Protein AF-A0A538IZ35-F1 (afdb_monomer_lite)

Structure (mmCIF, N/CA/C/O backbone):
data_AF-A0A538IZ35-F1
#
_entry.id   AF-A0A538IZ35-F1
#
loop_
_atom_site.group_PDB
_atom_site.id
_atom_site.type_symbol
_atom_site.label_atom_id
_atom_site.label_alt_id
_atom_site.label_comp_id
_atom_site.label_asym_id
_atom_site.label_entity_id
_atom_site.label_seq_id
_atom_site.pdbx_PDB_ins_code
_atom_site.Cartn_x
_atom_site.Cartn_y
_atom_site.Cartn_z
_atom_site.occupancy
_atom_site.B_iso_or_equiv
_atom_site.auth_seq_id
_atom_site.auth_comp_id
_atom_site.auth_asym_id
_atom_site.auth_atom_id
_atom_site.pdbx_PDB_model_num
ATOM 1 N N . MET A 1 1 ? 17.474 46.395 -23.937 1.00 42.09 1 MET A N 1
ATOM 2 C CA . MET A 1 1 ? 16.551 45.467 -23.253 1.00 42.09 1 MET A CA 1
ATOM 3 C C . MET A 1 1 ? 16.024 44.478 -24.281 1.00 42.09 1 MET A C 1
ATOM 5 O O . MET A 1 1 ? 15.215 44.879 -25.103 1.00 42.09 1 MET A O 1
ATOM 9 N N . SER A 1 2 ? 16.533 43.245 -24.298 1.00 41.62 2 SER A N 1
ATOM 10 C CA . SER A 1 2 ? 16.027 42.189 -25.185 1.00 41.62 2 SER A CA 1
ATOM 11 C C . SER A 1 2 ? 15.103 41.289 -24.371 1.00 41.62 2 SER A C 1
ATOM 13 O O . SER A 1 2 ? 15.543 40.691 -23.392 1.00 41.62 2 SER A O 1
ATOM 15 N N . ASN A 1 3 ? 13.823 41.274 -24.732 1.00 52.41 3 ASN A N 1
ATOM 16 C CA . ASN A 1 3 ? 12.818 40.375 -24.176 1.00 52.41 3 ASN A CA 1
ATOM 17 C C . ASN A 1 3 ? 12.950 39.044 -24.925 1.00 52.41 3 ASN A C 1
ATOM 19 O O . ASN A 1 3 ? 12.405 38.897 -26.015 1.00 52.41 3 AS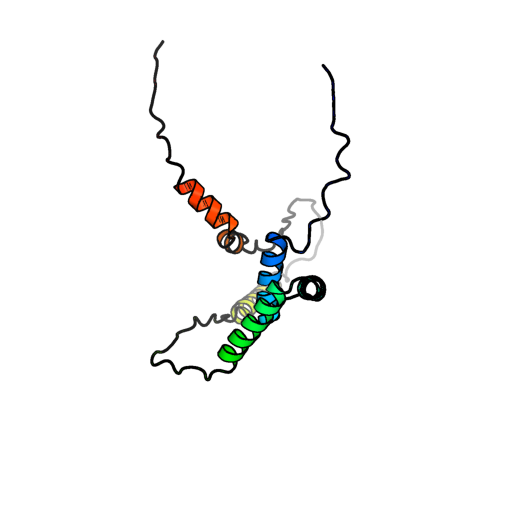N A O 1
ATOM 23 N N . TYR A 1 4 ? 13.729 38.114 -24.377 1.00 54.62 4 TYR A N 1
ATOM 24 C CA . TYR A 1 4 ? 13.763 36.733 -24.851 1.00 54.62 4 TYR A CA 1
ATOM 25 C C . TYR A 1 4 ? 12.948 35.893 -23.866 1.00 54.62 4 TYR A C 1
ATOM 27 O O . TYR A 1 4 ? 13.422 35.558 -22.782 1.00 54.62 4 TYR A O 1
ATOM 35 N N . LEU A 1 5 ? 11.693 35.618 -24.222 1.00 54.66 5 LEU A N 1
ATOM 36 C CA . LEU A 1 5 ? 10.958 34.488 -23.661 1.00 54.66 5 LEU A CA 1
ATOM 37 C C . LEU A 1 5 ? 11.493 33.236 -24.371 1.00 54.66 5 LEU A C 1
ATOM 39 O O . LEU A 1 5 ? 11.517 33.233 -25.603 1.00 54.66 5 LEU A O 1
ATOM 43 N N . PRO A 1 6 ? 11.974 32.208 -23.656 1.00 52.03 6 PRO A N 1
ATOM 44 C CA . PRO A 1 6 ? 12.343 30.962 -24.304 1.00 52.03 6 PRO A CA 1
ATOM 45 C C . PRO A 1 6 ? 11.077 30.276 -24.834 1.00 52.03 6 PRO A C 1
ATOM 47 O O . PRO A 1 6 ? 10.224 29.825 -24.069 1.00 52.03 6 PRO A O 1
ATOM 50 N N . GLU A 1 7 ? 10.982 30.215 -26.161 1.00 53.06 7 GLU A N 1
ATOM 51 C CA . GLU A 1 7 ? 10.079 29.370 -26.951 1.00 53.06 7 GLU A CA 1
ATOM 52 C C . GLU A 1 7 ? 10.506 27.899 -26.801 1.00 53.06 7 GLU A C 1
ATOM 54 O O . GLU A 1 7 ? 10.956 27.270 -27.751 1.00 53.06 7 GLU A O 1
ATOM 59 N N . ASP A 1 8 ? 10.464 27.367 -25.580 1.00 46.81 8 ASP A N 1
ATOM 60 C CA . ASP A 1 8 ? 10.831 25.972 -25.307 1.00 46.81 8 ASP A CA 1
ATOM 61 C C . ASP A 1 8 ? 9.926 25.360 -24.231 1.00 46.81 8 ASP A C 1
ATOM 63 O O . ASP A 1 8 ? 10.353 24.812 -23.219 1.00 46.81 8 ASP A O 1
ATOM 67 N N . SER A 1 9 ? 8.615 25.548 -24.398 1.00 50.94 9 SER A N 1
ATOM 68 C CA . SER A 1 9 ? 7.601 24.915 -23.538 1.00 50.94 9 SER A CA 1
ATOM 69 C C . SER A 1 9 ? 7.061 23.601 -24.117 1.00 50.94 9 SER A C 1
ATOM 71 O O . SER A 1 9 ? 6.236 22.952 -23.479 1.00 50.94 9 SER A O 1
ATOM 73 N N . SER A 1 10 ? 7.506 23.195 -25.309 1.00 55.41 10 SER A N 1
ATOM 74 C CA . SER A 1 10 ? 7.023 21.993 -26.006 1.00 55.41 10 SER A CA 1
ATOM 75 C C . SER A 1 10 ? 7.861 20.732 -25.770 1.00 55.41 10 SER A C 1
ATOM 77 O O . SER A 1 10 ? 7.403 19.651 -26.127 1.00 55.41 10 SER A O 1
ATOM 79 N N . GLU A 1 11 ? 9.032 20.832 -25.132 1.00 51.22 11 GLU A N 1
ATOM 80 C CA . GLU A 1 11 ? 9.914 19.686 -24.848 1.00 51.22 11 GLU A CA 1
ATOM 81 C C . GLU A 1 11 ? 10.010 19.334 -23.356 1.00 51.22 11 GLU A C 1
ATOM 83 O O . GLU A 1 11 ? 10.977 18.712 -22.920 1.00 51.22 11 GLU A O 1
ATOM 88 N N . LEU A 1 12 ? 9.005 19.674 -22.539 1.00 55.03 12 LEU A N 1
ATOM 89 C CA . LEU A 1 12 ? 8.923 19.059 -21.214 1.00 55.03 12 LEU A CA 1
ATOM 90 C C . LEU A 1 12 ? 8.631 17.566 -21.414 1.00 55.03 12 LEU A C 1
ATOM 92 O O . LEU A 1 12 ? 7.542 17.238 -21.896 1.00 55.03 12 LEU A O 1
ATOM 96 N N . PRO A 1 13 ? 9.571 16.656 -21.082 1.00 54.28 13 PRO A N 1
ATOM 97 C CA . PRO A 1 13 ? 9.351 15.237 -21.274 1.00 54.28 13 PRO A CA 1
ATOM 98 C C . PRO A 1 13 ? 8.100 14.862 -20.494 1.00 54.28 13 PRO A C 1
ATOM 100 O O . PRO A 1 13 ? 8.023 15.061 -19.278 1.00 54.28 13 PRO A O 1
ATOM 103 N N . MET A 1 14 ? 7.105 14.365 -21.229 1.00 51.12 14 MET A N 1
ATOM 104 C CA . MET A 1 14 ? 5.938 13.692 -20.677 1.00 51.12 14 MET A CA 1
ATOM 105 C C . MET A 1 14 ? 6.452 12.768 -19.577 1.00 51.12 14 MET A C 1
ATOM 107 O O . MET A 1 14 ? 7.308 11.927 -19.847 1.00 51.12 14 MET A O 1
ATOM 111 N N . ILE A 1 15 ? 6.022 13.034 -18.341 1.00 59.72 15 ILE A N 1
ATOM 112 C CA . ILE A 1 15 ? 6.556 12.450 -17.108 1.00 59.72 15 ILE A CA 1
ATOM 113 C C . ILE A 1 15 ? 6.799 10.958 -17.331 1.00 59.72 15 ILE A C 1
ATOM 115 O O . ILE A 1 15 ? 5.847 10.194 -17.494 1.00 59.72 15 ILE A O 1
ATOM 119 N N . ASP A 1 16 ? 8.074 10.564 -17.369 1.00 63.41 16 ASP A N 1
ATOM 120 C CA . ASP A 1 16 ? 8.447 9.163 -17.500 1.00 63.41 16 ASP A CA 1
ATOM 121 C C . ASP A 1 16 ? 7.790 8.401 -16.349 1.00 63.41 16 ASP A C 1
ATOM 123 O O . ASP A 1 16 ? 8.092 8.612 -15.169 1.00 63.41 16 ASP A O 1
ATOM 127 N N . SER A 1 17 ? 6.836 7.545 -16.702 1.00 62.66 17 SER A N 1
ATOM 128 C CA . SER A 1 17 ? 6.023 6.799 -15.746 1.00 62.66 17 SER A CA 1
ATOM 129 C C . SER A 1 17 ? 6.867 5.802 -14.943 1.00 62.66 17 SER A C 1
ATOM 131 O O . SER A 1 17 ? 6.415 5.316 -13.907 1.00 62.66 17 SER A O 1
ATOM 133 N N . PHE A 1 18 ? 8.111 5.551 -15.372 1.00 72.12 18 PHE A N 1
ATOM 134 C CA . PHE A 1 18 ? 9.102 4.707 -14.703 1.00 72.12 18 PHE A CA 1
ATOM 135 C C . PHE A 1 18 ? 10.166 5.493 -13.925 1.00 72.12 18 PHE A C 1
ATOM 137 O O . PHE A 1 18 ? 11.089 4.904 -13.363 1.00 72.12 18 PHE A O 1
ATOM 144 N N . SER A 1 19 ? 10.011 6.814 -13.809 1.00 80.38 19 SER A N 1
ATOM 145 C CA . SER A 1 19 ? 10.815 7.657 -12.921 1.00 80.38 19 SER A CA 1
ATOM 146 C C . SER A 1 19 ? 10.720 7.181 -11.457 1.00 80.38 19 SER A C 1
ATOM 148 O O . SER A 1 19 ? 9.691 6.619 -11.064 1.00 80.38 19 SER A O 1
ATOM 150 N N . PRO A 1 20 ? 11.720 7.455 -10.592 1.00 83.56 20 PRO A N 1
ATOM 151 C CA . PRO A 1 20 ? 11.654 7.127 -9.164 1.00 83.56 20 PRO A CA 1
ATOM 152 C C . PRO A 1 20 ? 10.357 7.581 -8.478 1.00 83.56 20 PRO A C 1
ATOM 154 O O . PRO A 1 20 ? 9.773 6.827 -7.709 1.00 83.56 20 PRO A O 1
ATOM 157 N N . ARG A 1 21 ? 9.835 8.762 -8.842 1.00 86.06 21 ARG A N 1
ATOM 158 C CA . ARG A 1 21 ? 8.553 9.266 -8.317 1.00 86.06 21 ARG A CA 1
ATOM 159 C C . ARG A 1 21 ? 7.350 8.424 -8.759 1.00 86.06 21 ARG A C 1
ATOM 161 O O . ARG A 1 21 ? 6.401 8.277 -7.995 1.00 86.06 21 ARG A O 1
ATOM 168 N N . GLY A 1 22 ? 7.388 7.880 -9.976 1.00 90.75 22 GLY A N 1
ATOM 169 C CA . GLY A 1 22 ? 6.376 6.953 -10.487 1.00 90.75 22 GLY A CA 1
ATOM 170 C C . GLY A 1 22 ? 6.413 5.616 -9.749 1.00 90.75 22 GLY A C 1
ATOM 171 O O . GLY A 1 22 ? 5.371 5.108 -9.350 1.00 90.75 22 GLY A O 1
ATOM 172 N N . CYS A 1 23 ? 7.613 5.100 -9.466 1.00 96.06 23 CYS A N 1
ATOM 173 C CA . CYS A 1 23 ? 7.788 3.889 -8.664 1.00 96.06 23 CYS A CA 1
ATOM 174 C C . CYS A 1 23 ? 7.296 4.068 -7.219 1.00 96.06 23 CYS A C 1
ATOM 176 O O . CYS A 1 23 ? 6.628 3.182 -6.691 1.00 96.06 23 CYS A O 1
ATOM 178 N N . ASP A 1 24 ? 7.584 5.205 -6.582 1.00 96.44 24 ASP A N 1
ATOM 179 C CA . ASP A 1 24 ? 7.100 5.493 -5.226 1.00 96.44 24 ASP A CA 1
ATOM 180 C C . ASP A 1 24 ? 5.567 5.545 -5.178 1.00 96.44 24 ASP A C 1
ATOM 182 O O . ASP A 1 24 ? 4.949 4.953 -4.290 1.00 96.44 24 ASP A O 1
ATOM 186 N N . ARG A 1 25 ? 4.943 6.182 -6.179 1.00 96.12 25 ARG A N 1
ATOM 187 C CA . ARG A 1 25 ? 3.482 6.211 -6.324 1.00 96.12 25 ARG A CA 1
ATOM 188 C C . ARG A 1 25 ? 2.904 4.811 -6.526 1.00 96.12 25 ARG A C 1
ATOM 190 O O . ARG A 1 25 ? 1.960 4.453 -5.828 1.00 96.12 25 ARG A O 1
ATOM 197 N N . ALA A 1 26 ? 3.496 4.011 -7.410 1.00 97.62 26 ALA A N 1
ATOM 198 C CA . ALA A 1 26 ? 3.057 2.641 -7.654 1.00 97.62 26 ALA A CA 1
ATOM 199 C C . ALA A 1 26 ? 3.155 1.779 -6.387 1.00 97.62 26 ALA A C 1
ATOM 201 O O . ALA A 1 26 ? 2.238 1.028 -6.082 1.00 97.62 26 ALA A O 1
ATOM 202 N N . ARG A 1 27 ? 4.222 1.918 -5.591 1.00 98.00 27 ARG A N 1
ATOM 203 C CA . ARG A 1 27 ? 4.364 1.197 -4.312 1.00 98.00 27 ARG A CA 1
ATOM 204 C C . ARG A 1 27 ? 3.309 1.605 -3.285 1.00 98.00 27 ARG A C 1
ATOM 206 O O . ARG A 1 27 ? 2.801 0.741 -2.576 1.00 98.00 27 ARG A O 1
ATOM 213 N N . ALA A 1 28 ? 2.948 2.886 -3.227 1.00 97.88 28 ALA A N 1
ATOM 214 C CA . ALA A 1 28 ? 1.842 3.345 -2.388 1.00 97.88 28 ALA A CA 1
ATOM 215 C C . ALA A 1 28 ? 0.495 2.763 -2.856 1.00 97.88 28 ALA A C 1
ATOM 217 O O . ALA A 1 28 ? -0.271 2.266 -2.033 1.00 97.88 28 ALA A O 1
ATOM 218 N N . GLN A 1 29 ? 0.241 2.742 -4.170 1.00 98.50 29 GLN A N 1
ATOM 219 C CA . GLN A 1 29 ? -0.948 2.109 -4.753 1.00 98.50 29 GLN A CA 1
ATOM 220 C C . GLN A 1 29 ? -0.986 0.599 -4.480 1.00 98.50 29 GLN A C 1
ATOM 222 O O . GLN A 1 29 ? -2.048 0.072 -4.184 1.00 98.50 29 GLN A O 1
ATOM 227 N N . VAL A 1 30 ? 0.153 -0.104 -4.500 1.00 98.56 30 VAL A N 1
ATOM 228 C CA . VAL A 1 30 ? 0.226 -1.519 -4.090 1.00 98.56 30 VAL A CA 1
ATOM 229 C C . VAL A 1 30 ? -0.235 -1.702 -2.642 1.00 98.56 30 VAL A C 1
ATOM 231 O O . VAL A 1 30 ? -0.999 -2.621 -2.371 1.00 98.56 30 VAL A O 1
ATOM 234 N N . SER A 1 31 ? 0.190 -0.837 -1.715 1.00 97.81 31 SER A N 1
ATOM 235 C CA . SER A 1 31 ? -0.272 -0.912 -0.321 1.00 97.81 31 SER A CA 1
ATOM 236 C C . SER A 1 31 ? -1.788 -0.734 -0.228 1.00 97.81 31 SER A C 1
ATOM 238 O O . SER A 1 31 ? -2.463 -1.581 0.344 1.00 97.81 31 SER A O 1
ATOM 240 N N . ALA A 1 32 ? -2.323 0.315 -0.857 1.00 98.19 32 ALA A N 1
ATOM 241 C CA . ALA A 1 32 ? -3.759 0.589 -0.857 1.00 98.19 32 ALA A CA 1
ATOM 242 C C . ALA A 1 32 ? -4.574 -0.522 -1.550 1.00 98.19 32 ALA A C 1
ATOM 244 O O . ALA A 1 32 ? -5.654 -0.873 -1.082 1.00 98.19 32 ALA A O 1
ATOM 245 N N . LEU A 1 33 ? -4.043 -1.139 -2.614 1.00 98.31 33 LEU A N 1
ATOM 246 C CA . LEU A 1 33 ? -4.653 -2.301 -3.267 1.00 98.31 33 LEU A CA 1
ATOM 247 C C . LEU A 1 33 ? -4.787 -3.477 -2.297 1.00 98.31 33 LEU A C 1
ATOM 249 O O . LEU A 1 33 ? -5.846 -4.094 -2.220 1.00 98.31 33 LEU A O 1
ATOM 253 N N . LEU A 1 34 ? -3.726 -3.780 -1.543 1.00 97.94 34 LEU A N 1
ATOM 254 C CA . LEU A 1 34 ? -3.729 -4.883 -0.582 1.00 97.94 34 LEU A CA 1
ATOM 255 C C . LEU A 1 34 ? -4.728 -4.671 0.556 1.00 97.94 34 LEU A C 1
ATOM 257 O O . LEU A 1 34 ? -5.141 -5.663 1.160 1.00 97.94 34 LEU A O 1
ATOM 261 N N . ASP A 1 35 ? -5.100 -3.427 0.847 1.00 96.62 35 ASP A N 1
ATOM 262 C CA . ASP A 1 35 ? -6.098 -3.056 1.855 1.00 96.62 35 ASP A CA 1
ATOM 263 C C . ASP A 1 35 ? -7.509 -2.860 1.261 1.00 96.62 35 ASP A C 1
ATOM 265 O O . ASP A 1 35 ? -8.471 -2.661 2.001 1.00 96.62 35 ASP A O 1
ATOM 269 N N . GLY A 1 36 ? -7.664 -2.993 -0.063 1.00 97.19 36 GLY A N 1
ATOM 270 C CA . GLY A 1 36 ? -8.946 -2.842 -0.760 1.00 97.19 36 GLY A CA 1
ATOM 271 C C . GLY A 1 36 ? -9.415 -1.391 -0.895 1.00 97.19 36 GLY A C 1
ATOM 272 O O . GLY A 1 36 ? -10.609 -1.144 -1.048 1.00 97.19 36 GLY A O 1
ATOM 273 N N . GLU A 1 37 ? -8.493 -0.431 -0.820 1.00 97.88 37 GLU A N 1
ATOM 274 C CA . GLU A 1 37 ? -8.782 1.009 -0.831 1.00 97.88 37 GLU A CA 1
ATOM 275 C C . GLU A 1 37 ? -8.607 1.658 -2.215 1.00 97.88 37 GLU A C 1
ATOM 277 O O . GLU A 1 37 ? -8.851 2.854 -2.372 1.00 97.88 37 GLU A O 1
ATOM 282 N N . LEU A 1 38 ? -8.175 0.892 -3.222 1.00 97.62 38 LEU A N 1
ATOM 283 C CA . LEU A 1 38 ? -7.896 1.411 -4.560 1.00 97.62 38 LEU A CA 1
ATOM 284 C C . LEU A 1 38 ? -9.178 1.588 -5.389 1.00 97.62 38 LEU A C 1
ATOM 286 O O . LEU A 1 38 ? -10.030 0.703 -5.435 1.00 97.62 38 LEU A O 1
ATOM 290 N N . SER A 1 39 ? -9.310 2.720 -6.086 1.00 97.25 39 SER A N 1
ATOM 291 C CA . SER A 1 39 ? -10.380 2.912 -7.075 1.00 97.25 39 SER A CA 1
ATOM 292 C C . SER A 1 39 ? -10.068 2.223 -8.412 1.00 97.25 39 SER A C 1
ATOM 294 O O . SER A 1 39 ? -8.909 1.979 -8.743 1.00 97.25 39 SER A O 1
ATOM 296 N N . GLU A 1 40 ? -11.089 1.983 -9.247 1.00 97.44 40 GLU A N 1
ATOM 297 C CA . GLU A 1 40 ? -10.923 1.340 -10.568 1.00 97.44 40 GLU A CA 1
ATOM 298 C C . GLU A 1 40 ? -9.919 2.069 -11.483 1.00 97.44 40 GLU A C 1
ATOM 300 O O . GLU A 1 40 ? -9.148 1.443 -12.214 1.00 97.44 40 GLU A O 1
ATOM 305 N N . LEU A 1 41 ? -9.906 3.408 -11.437 1.00 97.12 41 LEU A N 1
ATOM 306 C CA . LEU A 1 41 ? -8.968 4.224 -12.211 1.00 97.12 41 LEU A CA 1
ATOM 307 C C . LEU A 1 41 ? -7.528 4.027 -11.724 1.00 97.12 41 LEU A C 1
ATOM 309 O O . LEU A 1 41 ? -6.604 3.922 -12.529 1.00 97.12 41 LEU A O 1
ATOM 313 N N . GLU A 1 42 ? -7.334 3.983 -10.410 1.00 97.00 42 GLU A N 1
ATOM 314 C CA . GLU A 1 42 ? -6.020 3.784 -9.802 1.00 97.00 42 GLU A CA 1
ATOM 315 C C . GLU A 1 42 ? -5.506 2.359 -10.014 1.00 97.00 42 GLU A C 1
ATOM 317 O O . GLU A 1 42 ? -4.310 2.177 -10.224 1.00 97.00 42 GLU A O 1
ATOM 322 N N . GLU A 1 43 ? -6.387 1.357 -10.044 1.00 97.88 43 GLU A N 1
ATOM 323 C CA . GLU A 1 43 ? -6.021 -0.001 -10.452 1.00 97.88 43 GLU A CA 1
ATOM 324 C C . GLU A 1 43 ? -5.541 -0.051 -11.904 1.00 97.88 43 GLU A C 1
ATOM 326 O O . GLU A 1 43 ? -4.581 -0.758 -12.213 1.00 97.88 43 GLU A O 1
ATOM 331 N N . ALA A 1 44 ? -6.191 0.684 -12.810 1.00 97.31 44 ALA A N 1
ATOM 332 C CA . ALA A 1 44 ? -5.762 0.771 -14.202 1.00 97.31 44 ALA A CA 1
ATOM 333 C C . ALA A 1 44 ? -4.384 1.435 -14.345 1.00 97.31 44 ALA A C 1
ATOM 335 O O . ALA A 1 44 ? -3.526 0.897 -15.049 1.00 97.31 44 ALA A O 1
ATOM 336 N N . ASP A 1 45 ? -4.158 2.543 -13.636 1.00 95.69 45 ASP A N 1
ATOM 337 C CA . ASP A 1 45 ? -2.870 3.248 -13.572 1.00 95.69 45 ASP A CA 1
ATOM 338 C C . ASP A 1 45 ? -1.760 2.343 -13.007 1.00 95.69 45 ASP A C 1
ATOM 340 O O . ASP A 1 45 ? -0.698 2.180 -13.614 1.00 95.69 45 ASP A O 1
ATOM 344 N N . LEU A 1 46 ? -2.034 1.661 -11.888 1.00 97.88 46 LEU A N 1
ATOM 345 C CA . LEU A 1 46 ? -1.098 0.720 -11.279 1.00 97.88 46 LEU A CA 1
ATOM 346 C C . LEU A 1 46 ? -0.769 -0.434 -12.232 1.00 97.88 46 LEU A C 1
ATOM 348 O O . LEU A 1 46 ? 0.401 -0.778 -12.392 1.00 97.88 46 LEU A O 1
ATOM 352 N N . ARG A 1 47 ? -1.771 -1.016 -12.901 1.00 97.81 47 ARG A N 1
ATOM 353 C CA . ARG A 1 47 ? -1.574 -2.113 -13.860 1.00 97.81 47 ARG A CA 1
ATOM 354 C C . ARG A 1 47 ? -0.655 -1.698 -15.006 1.00 97.81 47 ARG A C 1
ATOM 356 O O . ARG A 1 47 ? 0.303 -2.409 -15.291 1.00 97.81 47 ARG A O 1
ATOM 363 N N . GLN A 1 48 ? -0.873 -0.516 -15.582 1.00 96.44 48 GLN A N 1
ATOM 364 C CA . GLN A 1 48 ? -0.005 0.025 -16.629 1.00 96.44 48 GLN A CA 1
ATOM 365 C C . GLN A 1 48 ? 1.447 0.175 -16.148 1.00 96.44 48 GLN A C 1
ATOM 367 O O . GLN A 1 48 ? 2.385 -0.180 -16.867 1.00 96.44 48 GLN A O 1
ATOM 372 N N . HIS A 1 49 ? 1.656 0.677 -14.929 1.00 96.88 49 HIS A N 1
ATOM 373 C CA . HIS A 1 49 ? 3.001 0.785 -14.369 1.00 96.88 49 HIS A CA 1
ATOM 374 C C . HIS A 1 49 ? 3.630 -0.595 -14.127 1.00 96.88 49 HIS A C 1
ATOM 376 O O . HIS A 1 49 ? 4.805 -0.808 -14.435 1.00 96.88 49 HIS A O 1
ATOM 382 N N . LEU A 1 50 ? 2.865 -1.554 -13.601 1.00 97.50 50 LEU A N 1
ATOM 383 C CA . LEU A 1 50 ? 3.337 -2.919 -13.385 1.00 97.50 50 LEU A CA 1
ATOM 384 C C . LEU A 1 50 ? 3.692 -3.616 -14.699 1.00 97.50 50 LEU A C 1
ATOM 386 O O . LEU A 1 50 ? 4.653 -4.375 -14.707 1.00 97.50 50 LEU A O 1
ATOM 390 N N . ASP A 1 51 ? 3.026 -3.330 -15.815 1.00 97.12 51 ASP A N 1
ATOM 391 C CA . ASP A 1 51 ? 3.371 -3.914 -17.118 1.00 97.12 51 ASP A CA 1
ATOM 392 C C . ASP A 1 51 ? 4.763 -3.473 -17.602 1.00 97.12 51 ASP A C 1
ATOM 394 O O . ASP A 1 51 ? 5.537 -4.283 -18.125 1.00 97.12 51 ASP A O 1
ATOM 398 N N . GLY A 1 52 ? 5.152 -2.221 -17.347 1.00 94.00 52 GLY A N 1
ATOM 399 C CA . GLY A 1 52 ? 6.453 -1.698 -17.778 1.00 94.00 52 GLY A CA 1
ATOM 400 C C . GLY A 1 52 ? 7.578 -1.754 -16.738 1.00 94.00 52 GLY A C 1
ATOM 401 O O . GLY A 1 52 ? 8.747 -1.734 -17.119 1.00 94.00 52 GLY A O 1
ATOM 402 N N . CYS A 1 53 ? 7.275 -1.881 -15.441 1.00 97.38 53 CYS A N 1
ATOM 403 C CA . CYS A 1 53 ? 8.277 -1.807 -14.373 1.00 97.38 53 CYS A CA 1
ATOM 404 C C . CYS A 1 53 ? 8.544 -3.167 -13.697 1.00 97.38 53 CYS A C 1
ATOM 406 O O . CYS A 1 53 ? 7.804 -3.560 -12.788 1.00 97.38 53 CYS A O 1
ATOM 408 N N . PRO A 1 54 ? 9.639 -3.884 -14.033 1.00 96.31 54 PRO A N 1
ATOM 409 C CA . PRO A 1 54 ? 9.964 -5.159 -13.388 1.00 96.31 54 PRO A CA 1
ATOM 410 C C . PRO A 1 54 ? 10.217 -5.025 -11.880 1.00 96.31 54 PRO A C 1
ATOM 412 O O . PRO A 1 54 ? 9.846 -5.920 -11.126 1.00 96.31 54 PRO A O 1
ATOM 415 N N . ALA A 1 55 ? 10.796 -3.909 -11.426 1.00 96.69 55 ALA A N 1
ATOM 416 C CA . ALA A 1 55 ? 11.068 -3.672 -10.008 1.00 96.69 55 ALA A CA 1
ATOM 417 C C . ALA A 1 55 ? 9.787 -3.491 -9.175 1.00 96.69 55 ALA A C 1
ATOM 419 O O . ALA A 1 55 ? 9.730 -3.914 -8.021 1.00 96.69 55 ALA A O 1
ATOM 420 N N . CYS A 1 56 ? 8.747 -2.877 -9.744 1.00 98.12 56 CYS A N 1
ATOM 421 C CA . CYS A 1 56 ? 7.460 -2.756 -9.062 1.00 98.12 56 CYS A CA 1
ATOM 422 C C . CYS A 1 56 ? 6.658 -4.063 -9.121 1.00 98.12 56 CYS A C 1
ATOM 424 O O . CYS A 1 56 ? 5.962 -4.365 -8.157 1.00 98.12 56 CYS A O 1
ATOM 426 N N . ARG A 1 57 ? 6.823 -4.897 -10.162 1.00 98.38 57 ARG A N 1
ATOM 427 C CA . ARG A 1 57 ? 6.257 -6.263 -10.178 1.00 98.38 57 ARG A CA 1
ATOM 428 C C . ARG A 1 57 ? 6.829 -7.146 -9.078 1.00 98.38 57 ARG A C 1
ATOM 430 O O . ARG A 1 57 ? 6.071 -7.819 -8.385 1.00 98.38 57 ARG A O 1
ATOM 437 N N . THR A 1 58 ? 8.151 -7.143 -8.900 1.00 98.50 58 THR A N 1
ATOM 438 C CA . THR A 1 58 ? 8.784 -7.923 -7.826 1.00 98.50 58 THR A CA 1
ATOM 439 C C . THR A 1 58 ? 8.376 -7.415 -6.449 1.00 98.50 58 THR A C 1
ATOM 441 O O . THR A 1 58 ? 8.098 -8.220 -5.564 1.00 98.50 58 THR A O 1
ATOM 444 N N . TYR A 1 59 ? 8.273 -6.093 -6.280 1.00 98.44 59 TYR A N 1
ATOM 445 C CA . TYR A 1 59 ? 7.749 -5.496 -5.055 1.00 98.44 59 TYR A CA 1
ATOM 446 C C . TYR A 1 59 ? 6.304 -5.928 -4.772 1.00 98.44 59 TYR A C 1
ATOM 448 O O . TYR A 1 59 ? 6.027 -6.384 -3.667 1.00 98.44 59 TYR A O 1
ATOM 456 N N . HIS A 1 60 ? 5.409 -5.834 -5.762 1.00 98.62 60 HIS A N 1
ATOM 457 C CA . HIS A 1 60 ? 4.005 -6.234 -5.633 1.00 98.62 60 HIS A CA 1
ATOM 458 C C . HIS A 1 60 ? 3.872 -7.694 -5.185 1.00 98.62 60 HIS A C 1
ATOM 460 O O . HIS A 1 60 ? 3.233 -7.960 -4.173 1.00 98.62 60 HIS A O 1
ATOM 466 N N . ALA A 1 61 ? 4.558 -8.619 -5.863 1.00 98.62 61 ALA A N 1
ATOM 467 C CA . ALA A 1 61 ? 4.535 -10.038 -5.505 1.00 98.62 61 ALA A CA 1
ATOM 468 C C . ALA A 1 61 ? 5.071 -10.301 -4.083 1.00 98.62 61 ALA A C 1
ATOM 470 O O . ALA A 1 61 ? 4.529 -11.126 -3.348 1.00 98.62 61 ALA A O 1
ATOM 471 N N . GLY A 1 62 ? 6.125 -9.589 -3.671 1.00 98.62 62 GLY A N 1
ATOM 472 C CA . GLY A 1 62 ? 6.663 -9.689 -2.313 1.00 98.62 62 GLY A CA 1
ATOM 473 C C . GLY A 1 62 ? 5.689 -9.170 -1.254 1.00 98.62 62 GLY A C 1
ATOM 474 O O . GLY A 1 62 ? 5.472 -9.832 -0.240 1.00 98.62 62 GLY A O 1
ATOM 475 N N . ALA A 1 63 ? 5.074 -8.012 -1.499 1.00 98.38 63 ALA A N 1
ATOM 476 C CA . ALA A 1 63 ? 4.089 -7.419 -0.602 1.00 98.38 63 ALA A CA 1
ATOM 477 C C . ALA A 1 63 ? 2.843 -8.309 -0.465 1.00 98.38 63 ALA A C 1
ATOM 479 O O . ALA A 1 63 ? 2.394 -8.562 0.650 1.00 98.38 63 ALA A O 1
ATOM 480 N N . GLU A 1 64 ? 2.338 -8.856 -1.573 1.00 98.44 64 GLU A N 1
ATOM 481 C CA . GLU A 1 64 ? 1.222 -9.806 -1.587 1.00 98.44 64 GLU A CA 1
ATOM 482 C C . GLU A 1 64 ? 1.545 -11.071 -0.779 1.00 98.44 64 GLU A C 1
ATOM 484 O O . GLU A 1 64 ? 0.760 -11.477 0.078 1.00 98.44 64 GLU A O 1
ATOM 489 N N . SER A 1 65 ? 2.731 -11.655 -0.975 1.00 98.44 65 SER A N 1
ATOM 490 C CA . SER A 1 65 ? 3.165 -12.845 -0.238 1.00 98.44 65 SER A CA 1
ATOM 491 C C . SER A 1 65 ? 3.268 -12.601 1.270 1.00 98.44 65 SER A C 1
ATOM 493 O O . SER A 1 65 ? 2.820 -13.443 2.055 1.00 98.44 65 SER A O 1
ATOM 495 N N . ILE A 1 66 ? 3.856 -11.477 1.691 1.00 98.06 66 ILE A N 1
ATOM 496 C CA . ILE A 1 66 ? 4.024 -11.141 3.113 1.00 98.06 66 ILE A CA 1
ATOM 497 C C . ILE A 1 66 ? 2.663 -10.861 3.750 1.00 98.06 66 ILE A C 1
ATOM 499 O O . ILE A 1 66 ? 2.326 -11.470 4.765 1.00 98.06 66 ILE A O 1
ATOM 503 N N . SER A 1 67 ? 1.861 -9.989 3.138 1.00 97.69 67 SER A N 1
ATOM 504 C CA . SER A 1 67 ? 0.533 -9.631 3.641 1.00 97.69 67 SER A CA 1
ATOM 505 C C . SER A 1 67 ? -0.394 -10.842 3.691 1.00 97.69 67 SER A C 1
ATOM 507 O O . SER A 1 67 ? -1.097 -11.033 4.680 1.00 97.69 67 SER A O 1
ATOM 509 N N . GLY A 1 68 ? -0.356 -11.705 2.673 1.00 97.31 68 GLY A N 1
ATOM 510 C CA . GLY A 1 68 ? -1.096 -12.965 2.657 1.00 97.31 68 GLY A CA 1
ATOM 511 C C . GLY A 1 68 ? -0.682 -13.896 3.797 1.00 97.31 68 GLY A C 1
ATOM 512 O O . GLY A 1 68 ? -1.543 -14.423 4.496 1.00 97.31 68 GLY A O 1
ATOM 513 N N . SER A 1 69 ? 0.624 -14.038 4.045 1.00 97.50 69 SER A N 1
ATOM 514 C CA . SER A 1 69 ? 1.140 -14.878 5.137 1.00 97.50 69 SER A CA 1
ATOM 515 C C . SER A 1 69 ? 0.724 -14.358 6.514 1.00 97.50 69 SER A C 1
ATOM 517 O O . SER A 1 69 ? 0.298 -15.140 7.358 1.00 97.50 69 SER A O 1
ATOM 519 N N . LEU A 1 70 ? 0.798 -13.042 6.734 1.00 96.12 70 LEU A N 1
ATOM 520 C CA . LEU A 1 70 ? 0.382 -12.415 7.992 1.00 96.12 70 LEU A CA 1
ATOM 521 C C . LEU A 1 70 ? -1.126 -12.539 8.228 1.00 96.12 70 LEU A C 1
ATOM 523 O O . LEU A 1 70 ? -1.546 -12.805 9.347 1.00 96.12 70 LEU A O 1
ATOM 527 N N . ARG A 1 71 ? -1.945 -12.373 7.184 1.00 95.00 71 ARG A N 1
ATOM 528 C CA . ARG A 1 71 ? -3.412 -12.469 7.281 1.00 95.00 71 ARG A CA 1
ATOM 529 C C . ARG A 1 71 ? -3.905 -13.904 7.456 1.00 95.00 71 ARG A C 1
ATOM 531 O O . ARG A 1 71 ? -4.956 -14.108 8.051 1.00 95.00 71 ARG A O 1
ATOM 538 N N . ALA A 1 72 ? -3.170 -14.879 6.926 1.00 96.00 72 ALA A N 1
ATOM 539 C CA . ALA A 1 72 ? -3.478 -16.297 7.085 1.00 96.00 72 ALA A CA 1
ATOM 540 C C . ALA A 1 72 ? -2.943 -16.888 8.400 1.00 96.00 72 ALA A C 1
ATOM 542 O O . ALA A 1 72 ? -3.330 -18.000 8.764 1.00 96.00 72 ALA A O 1
ATOM 543 N N . ALA A 1 73 ? -2.048 -16.183 9.099 1.00 95.81 73 ALA A N 1
ATOM 544 C CA . ALA A 1 73 ? -1.529 -16.631 10.381 1.00 95.81 73 ALA A CA 1
ATOM 545 C C . ALA A 1 73 ? -2.657 -16.696 11.431 1.00 95.81 73 ALA A C 1
ATOM 547 O O . ALA A 1 73 ? -3.548 -15.840 11.434 1.00 95.81 73 ALA A O 1
ATOM 548 N N . PRO A 1 74 ? -2.643 -17.698 12.328 1.00 94.62 74 PRO A N 1
ATOM 549 C CA . PRO A 1 74 ? -3.582 -17.738 13.440 1.00 94.62 74 PRO A CA 1
ATOM 550 C C . PRO A 1 74 ? -3.413 -16.491 14.316 1.00 94.62 74 PRO A C 1
ATOM 552 O O . PRO A 1 74 ? -2.302 -15.994 14.499 1.00 94.62 74 PRO A O 1
ATOM 555 N N . LEU A 1 75 ? -4.528 -15.989 14.848 1.00 91.81 75 LEU A N 1
ATOM 556 C CA . LEU A 1 75 ? -4.506 -14.862 15.776 1.00 91.81 75 LEU A CA 1
ATOM 557 C C . LEU A 1 75 ? -3.835 -15.287 17.083 1.00 91.81 75 LEU A C 1
ATOM 559 O O . LEU A 1 75 ? -4.189 -16.320 17.649 1.00 91.81 75 LEU A O 1
ATOM 563 N N . GLU A 1 76 ? -2.903 -14.468 17.559 1.00 91.00 76 GLU A N 1
ATOM 564 C CA . GLU A 1 76 ? -2.259 -14.675 18.853 1.00 91.00 76 GLU A CA 1
ATOM 565 C C . GLU A 1 76 ? -3.242 -14.355 19.986 1.00 91.00 76 GLU A C 1
ATOM 567 O O . GLU A 1 76 ? -3.886 -13.298 19.987 1.00 91.00 76 GLU A O 1
ATOM 572 N N . GLU A 1 77 ? -3.358 -15.259 20.958 1.00 89.88 77 GLU A N 1
ATOM 573 C CA . GLU A 1 77 ? -4.123 -14.999 22.175 1.00 89.88 77 GLU A CA 1
ATOM 574 C C . GLU A 1 77 ? -3.335 -14.051 23.085 1.00 89.88 77 GLU A C 1
ATOM 576 O O . GLU A 1 77 ? -2.153 -14.241 23.357 1.00 89.88 77 GLU A O 1
ATOM 581 N N . LEU A 1 78 ? -3.994 -12.992 23.553 1.00 89.62 78 LEU A N 1
ATOM 582 C CA . LEU A 1 78 ? -3.382 -12.028 24.462 1.00 89.62 78 LEU A CA 1
ATOM 583 C C . LEU A 1 78 ? -3.606 -12.469 25.911 1.00 89.62 78 LEU A C 1
ATOM 585 O O . LEU A 1 78 ? -4.748 -12.643 26.333 1.00 89.62 78 LEU A O 1
ATOM 589 N N . ASP A 1 79 ? -2.539 -12.511 26.709 1.00 93.62 79 ASP A N 1
ATOM 590 C CA . ASP A 1 79 ? -2.609 -12.787 28.157 1.00 93.62 79 ASP A CA 1
ATOM 591 C C . ASP A 1 79 ? -3.215 -11.631 28.979 1.00 93.62 79 ASP A C 1
ATOM 593 O O . ASP A 1 79 ? -3.320 -11.698 30.207 1.00 93.62 79 ASP A O 1
ATOM 597 N N . PHE A 1 80 ? -3.589 -10.531 28.323 1.00 90.94 80 PHE A N 1
ATOM 598 C CA . PHE A 1 80 ? -4.118 -9.337 28.966 1.00 90.94 80 PHE A CA 1
ATOM 599 C C . PHE A 1 80 ? -5.358 -8.799 28.241 1.00 90.94 80 PHE A C 1
ATOM 601 O O . PHE A 1 80 ? -5.462 -8.873 27.015 1.00 90.94 80 PHE A O 1
ATOM 608 N N . PRO A 1 81 ? -6.307 -8.201 28.983 1.00 87.69 81 PRO A N 1
ATOM 609 C CA . PRO A 1 81 ? -7.499 -7.625 28.384 1.00 87.69 81 PRO A CA 1
ATOM 610 C C . PRO A 1 81 ? -7.166 -6.336 27.620 1.00 87.69 81 PRO A C 1
ATOM 612 O O . PRO A 1 81 ? -6.569 -5.407 28.168 1.00 87.69 81 PRO A O 1
ATOM 615 N N . ILE A 1 82 ? -7.632 -6.237 26.373 1.00 86.25 82 ILE A N 1
ATOM 616 C CA . ILE A 1 82 ? -7.648 -4.983 25.611 1.00 86.25 82 ILE A CA 1
ATOM 617 C C . ILE A 1 82 ? -9.002 -4.304 25.838 1.00 86.25 82 ILE A C 1
ATOM 619 O O . ILE A 1 82 ? -10.036 -4.763 25.354 1.00 86.25 82 ILE A O 1
ATOM 623 N N . ALA A 1 83 ? -9.009 -3.193 26.576 1.00 88.06 83 ALA A N 1
ATOM 624 C CA . ALA A 1 83 ? -10.206 -2.377 26.752 1.00 88.06 83 ALA A CA 1
ATOM 625 C C . ALA A 1 83 ? -10.361 -1.407 25.572 1.00 88.06 83 ALA A C 1
ATOM 627 O O . ALA A 1 83 ? -9.647 -0.408 25.479 1.00 88.06 83 ALA A O 1
ATOM 628 N N . VAL A 1 84 ? -11.316 -1.674 24.679 1.00 85.81 84 VAL A N 1
ATOM 629 C CA . VAL A 1 84 ? -11.737 -0.692 23.671 1.00 85.81 84 VAL A CA 1
ATOM 630 C C . VAL A 1 84 ? -12.760 0.267 24.289 1.00 85.81 84 VAL A C 1
ATOM 632 O O . VAL A 1 84 ? -13.703 -0.187 24.944 1.00 85.81 84 VAL A O 1
ATOM 635 N N . PRO A 1 85 ? -12.616 1.593 24.120 1.00 81.69 85 PRO A N 1
ATOM 636 C CA . PRO A 1 85 ? -13.610 2.534 24.614 1.00 81.69 85 PRO A CA 1
ATOM 637 C C . PRO A 1 85 ? -14.941 2.272 23.906 1.00 81.69 85 PRO A C 1
ATOM 639 O O . PRO A 1 85 ? -15.082 2.510 22.705 1.00 81.69 85 PRO A O 1
ATOM 642 N N . ASN A 1 86 ? -15.934 1.782 24.650 1.00 74.38 86 ASN A N 1
ATOM 643 C CA . ASN A 1 86 ? -17.277 1.620 24.119 1.00 74.38 86 ASN A CA 1
ATOM 644 C C . ASN A 1 86 ? -17.882 3.012 23.939 1.00 74.38 86 ASN A C 1
ATOM 646 O O . ASN A 1 86 ? -18.289 3.667 24.905 1.00 74.38 86 ASN A O 1
ATOM 650 N N . ARG A 1 87 ? -17.921 3.485 22.692 1.00 65.81 87 ARG A N 1
ATOM 651 C CA . ARG A 1 87 ? -18.648 4.696 22.325 1.00 65.81 87 ARG A CA 1
ATOM 652 C C . ARG A 1 87 ? -20.132 4.361 22.357 1.00 65.81 87 ARG A C 1
ATOM 654 O O . ARG A 1 87 ? -20.774 4.211 21.322 1.00 65.81 87 ARG A O 1
ATOM 661 N N . HIS A 1 88 ? -20.675 4.226 23.564 1.00 61.69 88 HIS A N 1
ATOM 662 C CA . HIS A 1 88 ? -22.107 4.177 23.764 1.00 61.69 88 HIS A CA 1
ATOM 663 C C . HIS A 1 88 ? -22.667 5.456 23.143 1.00 61.69 88 HIS A C 1
ATOM 665 O O . HIS A 1 88 ? -22.479 6.553 23.670 1.00 61.69 88 HIS A O 1
ATOM 671 N N . TYR A 1 89 ? -23.345 5.324 22.004 1.00 57.88 89 TYR A N 1
ATOM 672 C CA . TYR A 1 89 ? -24.305 6.311 21.533 1.00 57.88 89 TYR A CA 1
ATOM 673 C C . TYR A 1 89 ? -25.443 6.303 22.552 1.00 57.88 89 TYR A C 1
ATOM 675 O O . TYR A 1 89 ? -26.484 5.684 22.339 1.00 57.88 89 TYR A O 1
ATOM 683 N N . VAL A 1 90 ? -25.192 6.889 23.728 1.00 56.75 90 VAL A N 1
ATOM 684 C CA . VAL A 1 90 ? -26.175 7.008 24.798 1.00 56.75 90 VAL A CA 1
ATOM 685 C C . VAL A 1 90 ? -27.368 7.679 24.155 1.00 56.75 90 VAL A C 1
ATOM 687 O O . VAL A 1 90 ? -27.241 8.745 23.553 1.00 56.75 90 VAL A O 1
ATOM 690 N N . ALA A 1 91 ? -28.478 6.956 24.162 1.00 57.03 91 ALA A N 1
ATOM 691 C CA . ALA A 1 91 ? -29.599 7.177 23.283 1.00 57.03 91 ALA A CA 1
ATOM 692 C C . ALA A 1 91 ? -30.186 8.580 23.484 1.00 57.03 91 ALA A C 1
ATOM 694 O O . ALA A 1 91 ? -31.095 8.799 24.285 1.00 57.03 91 ALA A O 1
ATOM 695 N N . THR A 1 92 ? -29.707 9.528 22.679 1.00 56.16 92 THR A N 1
ATOM 696 C CA . THR A 1 92 ? -30.269 10.873 22.531 1.00 56.16 92 THR A CA 1
ATOM 697 C C . THR A 1 92 ? -31.754 10.815 22.179 1.00 56.16 92 THR A C 1
ATOM 699 O O . THR A 1 92 ? -32.469 11.769 22.459 1.00 56.16 92 THR A O 1
ATOM 702 N N . ARG A 1 93 ? -32.256 9.672 21.678 1.00 57.16 93 ARG A N 1
ATOM 703 C CA . ARG A 1 93 ? -33.691 9.395 21.503 1.00 57.16 93 ARG A CA 1
ATOM 704 C C . ARG A 1 93 ? -34.517 9.536 22.787 1.00 57.16 93 ARG A C 1
ATOM 706 O O . ARG A 1 93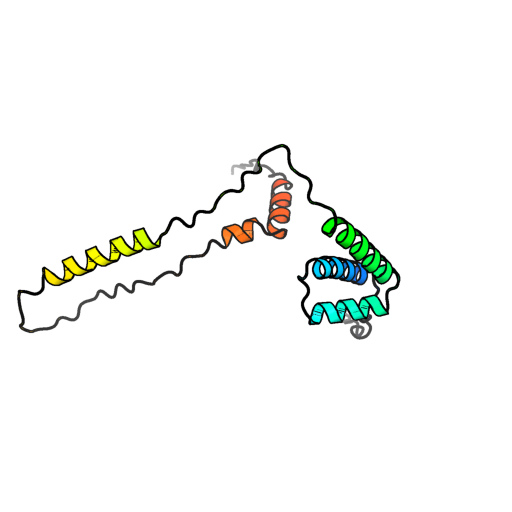 ? -35.645 10.003 22.692 1.00 57.16 93 ARG A O 1
ATOM 713 N N . TRP A 1 94 ? -33.994 9.190 23.967 1.00 56.19 94 TRP A N 1
ATOM 714 C CA . TRP A 1 94 ? -34.749 9.346 25.225 1.00 56.19 94 TRP A CA 1
ATOM 715 C C . TRP A 1 94 ? -34.792 10.806 25.685 1.00 56.19 94 TRP A C 1
ATOM 717 O O . TRP A 1 94 ? -35.811 11.264 26.192 1.00 56.19 94 TRP A O 1
ATOM 727 N N . ILE A 1 95 ? -33.725 11.564 25.415 1.00 58.88 95 ILE A N 1
ATOM 728 C CA . ILE A 1 95 ? -33.685 13.014 25.657 1.00 58.88 95 ILE A CA 1
ATOM 729 C C . ILE A 1 95 ? -34.588 13.754 24.648 1.00 58.88 95 ILE A C 1
ATOM 731 O O . ILE A 1 95 ? -35.280 14.697 25.018 1.00 58.88 95 ILE A O 1
ATOM 735 N N . GLN A 1 96 ? -34.656 13.291 23.394 1.00 58.53 96 GLN A N 1
ATOM 736 C CA . GLN A 1 96 ? -35.560 13.820 22.363 1.00 58.53 96 GLN A CA 1
ATOM 737 C C . GLN A 1 96 ? -37.039 13.504 22.635 1.00 58.53 96 GLN A C 1
ATOM 739 O O . GLN A 1 96 ? -37.903 14.313 22.313 1.00 58.53 96 GLN A O 1
ATOM 744 N N . ALA A 1 97 ? -37.357 12.356 23.239 1.00 58.25 97 ALA A N 1
ATOM 745 C CA . ALA A 1 97 ? -38.737 12.015 23.589 1.00 58.25 97 ALA A CA 1
ATOM 746 C C . ALA A 1 97 ? -39.295 12.907 24.715 1.00 58.25 97 ALA A C 1
ATOM 748 O O . ALA A 1 97 ? -40.480 13.235 24.713 1.00 58.25 97 ALA A O 1
ATOM 749 N N . ALA A 1 98 ? -38.442 13.351 25.645 1.00 55.84 98 ALA A N 1
ATOM 750 C CA . ALA A 1 98 ? -38.849 14.215 26.750 1.00 55.84 98 ALA A CA 1
ATOM 751 C C . ALA A 1 98 ? -39.217 15.648 26.308 1.00 55.84 98 ALA A C 1
ATOM 753 O O . ALA A 1 98 ? -40.081 16.273 26.922 1.00 55.84 98 ALA A O 1
ATOM 754 N N . SER A 1 99 ? -38.617 16.175 25.232 1.00 54.56 99 SER A N 1
ATOM 755 C CA . SER A 1 99 ? -38.873 17.551 24.773 1.00 54.56 99 SER A CA 1
ATOM 756 C C . SER A 1 99 ? -40.187 17.722 23.998 1.00 54.56 99 SER A C 1
ATOM 758 O O . SER A 1 99 ? -40.761 18.810 24.009 1.00 54.56 99 SER A O 1
ATOM 760 N N . ALA A 1 100 ? -40.709 16.667 23.365 1.00 54.72 100 ALA A N 1
ATOM 761 C CA . ALA A 1 100 ? -41.943 16.746 22.578 1.00 54.72 100 ALA A CA 1
ATOM 762 C C . ALA A 1 100 ? -43.213 16.875 23.443 1.00 54.72 100 ALA A C 1
ATOM 764 O O . ALA A 1 100 ? -44.152 17.571 23.062 1.00 54.72 100 ALA A O 1
ATOM 765 N N . ALA A 1 101 ? -43.245 16.255 24.628 1.00 53.50 101 ALA A N 1
ATOM 766 C CA . ALA A 1 101 ? -44.425 16.269 25.497 1.00 53.50 101 ALA A CA 1
ATOM 767 C C . ALA A 1 101 ? -44.665 17.633 26.177 1.00 53.50 101 ALA A C 1
ATOM 769 O O . ALA A 1 101 ? -45.812 18.027 26.388 1.00 53.50 101 ALA A O 1
ATOM 770 N N . ALA A 1 102 ? -43.601 18.387 26.473 1.00 54.09 102 ALA A N 1
ATOM 771 C CA . ALA A 1 102 ? -43.707 19.694 27.127 1.00 54.09 102 ALA A CA 1
ATOM 772 C C . ALA A 1 102 ? -44.329 20.776 26.218 1.00 54.09 102 ALA A C 1
ATOM 774 O O . ALA A 1 102 ? -45.034 21.658 26.703 1.00 54.09 102 ALA A O 1
ATOM 775 N N . MET A 1 103 ? -44.123 20.689 24.899 1.00 53.88 103 MET A N 1
ATOM 776 C CA . MET A 1 103 ? -44.627 21.674 23.929 1.00 53.88 103 MET A CA 1
ATOM 777 C C . MET A 1 103 ? -46.146 21.580 23.705 1.00 53.88 103 MET A C 1
ATOM 779 O O . MET A 1 103 ? -46.784 22.578 23.381 1.00 53.88 103 MET A O 1
ATOM 783 N N . VAL A 1 104 ? -46.750 20.404 23.909 1.00 53.97 104 VAL A N 1
ATOM 784 C CA . VAL A 1 104 ? -48.197 20.199 23.706 1.00 53.97 104 VAL A CA 1
ATOM 785 C C . VAL A 1 104 ? -49.026 20.827 24.834 1.00 53.97 104 VAL A C 1
ATOM 787 O O . VAL A 1 104 ? -50.123 21.324 24.590 1.00 53.97 104 VAL A O 1
ATOM 790 N N . LEU A 1 105 ? -48.496 20.881 26.059 1.00 51.22 105 LEU A N 1
ATOM 791 C CA . LEU A 1 105 ? -49.224 21.422 27.213 1.00 51.22 105 LEU A CA 1
ATOM 792 C C . LEU A 1 105 ? -49.319 22.959 27.210 1.00 51.22 105 LEU A C 1
ATOM 794 O O . LEU A 1 105 ? -50.280 23.507 27.744 1.00 51.22 105 LEU A O 1
ATOM 798 N N . VAL A 1 106 ? -48.380 23.664 26.567 1.00 55.28 106 VAL A N 1
ATOM 799 C CA . VAL A 1 106 ? -48.387 25.140 26.492 1.00 55.28 106 VAL A CA 1
ATOM 800 C C . VAL A 1 106 ? -49.426 25.663 25.488 1.00 55.28 106 VAL A C 1
ATOM 802 O O . VAL A 1 106 ? -50.031 26.707 25.721 1.00 55.28 106 VAL A O 1
ATOM 805 N N . ALA A 1 107 ? -49.704 24.928 24.406 1.00 53.25 107 ALA A N 1
ATOM 806 C CA . ALA A 1 107 ? -50.630 25.369 23.355 1.00 53.25 107 ALA A CA 1
ATOM 807 C C . ALA A 1 107 ? -52.119 25.308 23.756 1.00 53.25 107 ALA A C 1
ATOM 809 O O . ALA A 1 107 ? -52.939 26.015 23.178 1.00 53.25 107 ALA A O 1
ATOM 810 N N . ILE A 1 108 ? -52.481 24.495 24.753 1.00 55.38 108 ILE A N 1
ATOM 811 C CA . ILE A 1 108 ? -53.882 24.313 25.175 1.00 55.38 108 ILE A CA 1
ATOM 812 C C . ILE A 1 108 ? -54.287 25.338 26.256 1.00 55.38 108 ILE A C 1
ATOM 814 O O . ILE A 1 108 ? -55.464 25.653 26.401 1.00 55.38 108 ILE A O 1
ATOM 818 N N . GLY A 1 109 ? -53.327 25.922 26.983 1.00 50.44 109 GLY A N 1
ATOM 819 C CA . GLY A 1 109 ? -53.604 26.809 28.122 1.00 50.44 109 GLY A CA 1
ATOM 820 C C . GLY A 1 109 ? -54.046 28.241 27.787 1.00 50.44 109 GLY A C 1
ATOM 821 O O . GLY A 1 109 ? -54.573 28.919 28.663 1.00 50.44 109 GLY A O 1
ATOM 822 N N . LEU A 1 110 ? -53.856 28.721 26.552 1.00 51.91 110 LEU A N 1
ATOM 823 C CA . LEU A 1 110 ? -54.116 30.126 26.176 1.00 51.91 110 LEU A CA 1
ATOM 824 C C . LEU A 1 110 ? -55.238 30.305 25.133 1.00 51.91 110 LEU A C 1
ATOM 826 O O . LEU A 1 110 ? -55.530 31.427 24.733 1.00 51.91 110 LEU A O 1
ATOM 830 N N . GLY A 1 111 ? -55.893 29.223 24.698 1.00 49.22 111 GLY A N 1
ATOM 831 C CA . GLY A 1 111 ? -56.864 29.240 23.591 1.00 49.22 111 GLY A CA 1
ATOM 832 C C . GLY A 1 111 ? -58.303 29.648 23.937 1.00 49.22 111 GLY A C 1
ATOM 833 O O . GLY A 1 111 ? -59.168 29.569 23.069 1.00 49.22 111 GLY A O 1
ATOM 834 N N . SER A 1 112 ? -58.595 30.057 25.175 1.00 50.16 112 SER A N 1
ATOM 835 C CA . SER A 1 112 ? -59.983 30.224 25.649 1.00 50.16 112 SER A CA 1
ATOM 836 C C . SER A 1 112 ? -60.473 31.671 25.717 1.00 50.16 112 SER A C 1
ATOM 838 O O . SER A 1 112 ? -61.597 31.908 26.157 1.00 50.16 112 SER A O 1
ATOM 840 N N . SER A 1 113 ? -59.675 32.656 25.301 1.00 49.44 113 SER A N 1
ATOM 841 C CA . SER A 1 113 ? -60.114 34.049 25.325 1.00 49.44 113 SER A CA 1
ATOM 842 C C . SER A 1 113 ? -59.757 34.790 24.040 1.00 49.44 113 SER A C 1
ATOM 844 O O . SER A 1 113 ? -58.619 35.199 23.844 1.00 49.44 113 SER A O 1
ATOM 846 N N . GLN A 1 114 ? -60.818 35.080 23.287 1.00 46.34 114 GLN A N 1
ATOM 847 C CA . GLN A 1 114 ? -60.998 36.266 22.444 1.00 46.34 114 GLN A CA 1
ATOM 848 C C . GLN A 1 114 ? -60.721 36.063 20.950 1.00 46.34 114 GLN A C 1
ATOM 850 O O . GLN A 1 114 ? -59.625 36.257 20.435 1.00 46.34 114 GLN A O 1
ATOM 855 N N . GLY A 1 115 ? -61.803 35.754 20.230 1.00 50.59 115 GLY A N 1
ATOM 856 C CA . GLY A 1 115 ? -62.009 36.400 18.941 1.00 50.59 115 GLY A CA 1
ATOM 857 C C . GLY A 1 115 ? -62.201 37.912 19.120 1.00 50.59 115 GLY A C 1
ATOM 858 O O . GLY A 1 115 ? -62.468 38.366 20.230 1.00 50.59 115 GLY A O 1
ATOM 859 N N . ILE A 1 116 ? -62.154 38.623 17.987 1.00 47.69 116 ILE A N 1
ATOM 860 C CA . ILE A 1 116 ? -62.376 40.068 17.756 1.00 47.69 116 ILE A CA 1
ATOM 861 C C . ILE A 1 116 ? -61.086 40.837 17.417 1.00 47.69 116 ILE A C 1
ATOM 863 O O . ILE A 1 116 ? -60.343 41.269 18.282 1.00 47.69 116 ILE A O 1
ATOM 867 N N . LEU A 1 117 ? -60.928 41.006 16.096 1.00 49.75 117 LEU A N 1
ATOM 868 C CA . LEU A 1 117 ? -60.555 42.213 15.344 1.00 49.75 117 LEU A CA 1
ATOM 869 C C . LEU A 1 117 ? -59.278 43.013 15.664 1.00 49.75 117 LEU A C 1
ATOM 871 O O . LEU A 1 117 ? -58.937 43.319 16.795 1.00 49.75 117 LEU A O 1
ATOM 875 N N . ALA A 1 118 ? -58.773 43.553 14.552 1.00 45.03 118 ALA A N 1
ATOM 876 C CA . ALA A 1 118 ? -57.914 44.723 14.403 1.00 45.03 118 ALA A CA 1
ATOM 877 C C . ALA A 1 118 ? -56.409 44.452 14.447 1.00 45.03 118 ALA A C 1
ATOM 879 O O . ALA A 1 118 ? -55.846 43.924 15.399 1.00 45.03 118 ALA A O 1
ATOM 880 N N . GLY A 1 119 ? -55.784 44.817 13.330 1.00 46.00 119 GLY A N 1
ATOM 881 C CA . GLY A 1 119 ? -54.367 44.664 13.085 1.00 46.00 119 GLY A CA 1
ATOM 882 C C . GLY A 1 119 ? -53.500 45.658 13.841 1.00 46.00 119 GLY A C 1
ATOM 883 O O . GLY A 1 119 ? -53.966 46.656 14.386 1.00 46.00 119 GLY A O 1
ATOM 884 N N . HIS A 1 120 ? -52.202 45.391 13.776 1.00 40.56 120 HIS A N 1
ATOM 885 C CA . HIS A 1 120 ? -51.170 46.406 13.858 1.00 40.56 120 HIS A CA 1
ATOM 886 C C . HIS A 1 120 ? -49.915 45.866 13.163 1.00 40.56 120 HIS A C 1
ATOM 888 O O . HIS A 1 120 ? -49.427 44.786 13.498 1.00 40.56 120 HIS A O 1
ATOM 894 N N . ASP A 1 121 ? -49.407 46.616 12.188 1.00 44.88 121 ASP A N 1
ATOM 895 C CA . ASP A 1 121 ? -48.038 46.485 11.700 1.00 44.88 121 ASP A CA 1
ATOM 896 C C . ASP A 1 121 ? -47.070 46.729 12.867 1.00 44.88 121 ASP A C 1
ATOM 898 O O . ASP A 1 121 ? -47.203 47.710 13.602 1.00 44.88 121 ASP A O 1
ATOM 902 N N . GLY A 1 122 ? -46.093 45.845 13.072 1.00 38.19 122 GLY A N 1
ATOM 903 C CA . GLY A 1 122 ? -45.152 46.019 14.178 1.00 38.19 122 GLY A CA 1
ATOM 904 C C . GLY A 1 122 ? -44.188 44.863 14.397 1.00 38.19 122 GLY A C 1
ATOM 905 O O . GLY A 1 122 ? -44.378 44.065 15.302 1.00 38.19 122 GLY A O 1
ATOM 906 N N . LEU A 1 123 ? -43.148 44.823 13.562 1.00 45.38 123 LEU A N 1
ATOM 907 C CA . LEU A 1 123 ? -41.760 44.461 13.885 1.00 45.38 123 LEU A CA 1
ATOM 908 C C . LEU A 1 123 ? -41.517 43.340 14.913 1.00 45.38 123 LEU A C 1
ATOM 910 O O . LEU A 1 123 ? -41.551 43.546 16.123 1.00 45.38 123 LEU A O 1
ATOM 914 N N . GLY A 1 124 ? -41.073 42.193 14.401 1.00 37.53 124 GLY A N 1
ATOM 915 C CA . GLY A 1 124 ? -40.447 41.162 15.221 1.00 37.53 124 GLY A CA 1
ATOM 916 C C . GLY A 1 124 ? -40.154 39.869 14.476 1.00 37.53 124 GLY A C 1
ATOM 917 O O . GLY A 1 124 ? -40.402 38.799 15.020 1.00 37.53 124 GLY A O 1
ATOM 918 N N . SER A 1 125 ? -39.650 39.937 13.237 1.00 42.75 125 SER A N 1
ATOM 919 C CA . SER A 1 125 ? -39.068 38.768 12.569 1.00 42.75 125 SER A CA 1
ATOM 920 C C . SER A 1 125 ? -37.829 38.318 13.339 1.00 42.75 125 SER A C 1
ATOM 922 O O . SER A 1 125 ? -36.704 38.688 13.014 1.00 42.75 125 SER A O 1
ATOM 924 N N . ALA A 1 126 ? -38.027 37.495 14.365 1.00 48.56 126 ALA A N 1
ATOM 925 C CA . ALA A 1 126 ? -37.001 36.597 14.856 1.00 48.56 126 ALA A CA 1
ATOM 926 C C . ALA A 1 126 ? -36.854 35.481 13.817 1.00 48.56 126 ALA A C 1
ATOM 928 O O . ALA A 1 126 ? -37.380 34.378 13.959 1.00 48.56 126 ALA A O 1
ATOM 929 N N . SER A 1 127 ? -36.157 35.798 12.727 1.00 42.47 127 SER A N 1
ATOM 930 C CA . SER A 1 127 ? -35.541 34.805 11.863 1.00 42.47 127 SER A CA 1
ATOM 931 C C . SER A 1 127 ? -34.554 34.021 12.722 1.00 42.47 127 SER A C 1
ATOM 933 O O . SER A 1 127 ? -33.412 34.434 12.924 1.00 42.47 127 SER A O 1
ATOM 935 N N . SER A 1 128 ? -35.029 32.908 13.276 1.00 44.81 128 SER A N 1
ATOM 936 C CA . SER A 1 128 ? -34.193 31.854 13.823 1.00 44.81 128 SER A CA 1
ATOM 937 C C . SER A 1 128 ? -33.441 31.241 12.649 1.00 44.81 128 SER A C 1
ATOM 939 O O . SER A 1 128 ? -33.879 30.294 12.001 1.00 44.81 128 SER A O 1
ATOM 941 N N . SER A 1 129 ? -32.296 31.837 12.329 1.00 43.97 129 SER A N 1
ATOM 942 C CA . SER A 1 129 ? -31.276 31.167 11.547 1.00 43.97 129 SER A CA 1
ATOM 943 C C . SER A 1 129 ? -30.827 29.962 12.364 1.00 43.97 129 SER A C 1
ATOM 945 O O . SER A 1 129 ? -30.025 30.046 13.294 1.00 43.97 129 SER A O 1
ATOM 947 N N . SER A 1 130 ? -31.398 28.811 12.029 1.00 44.47 130 SER A N 1
ATOM 948 C CA . SER A 1 130 ? -30.821 27.514 12.319 1.00 44.47 130 SER A CA 1
ATOM 949 C C . SER A 1 130 ? -29.400 27.525 11.762 1.00 44.47 130 SER A C 1
ATOM 951 O O . SER A 1 130 ? -29.190 27.303 10.571 1.00 44.47 130 SER A O 1
ATOM 953 N N . SER A 1 131 ? -28.422 27.847 12.606 1.00 40.78 131 SER A N 1
ATOM 954 C CA . SER A 1 131 ? -27.030 27.544 12.309 1.00 40.78 131 SER A CA 1
ATOM 955 C C . SER A 1 131 ? -26.951 26.025 12.195 1.00 40.78 131 SER A C 1
ATOM 957 O O . SER A 1 131 ? -27.184 25.353 13.206 1.00 40.78 131 SER A O 1
ATOM 959 N N . PRO A 1 132 ? -26.654 25.441 11.018 1.00 44.50 132 PRO A N 1
ATOM 960 C CA . PRO A 1 132 ? -26.200 24.067 11.009 1.00 44.50 132 PRO A CA 1
ATOM 961 C C . PRO A 1 132 ? -24.976 24.048 11.914 1.00 44.50 132 PRO A C 1
ATOM 963 O O . PRO A 1 132 ? -24.078 24.887 11.778 1.00 44.50 132 PRO A O 1
ATOM 966 N N . GLY A 1 133 ? -25.002 23.157 12.906 1.00 42.59 133 GLY A N 1
ATOM 967 C CA . GLY A 1 133 ? -23.870 22.939 13.782 1.00 42.59 133 GLY A CA 1
ATOM 968 C C . GLY A 1 133 ? -22.625 22.880 12.916 1.00 42.59 133 GLY A C 1
ATOM 969 O O . GLY A 1 133 ? -22.538 22.056 12.004 1.00 42.59 133 GLY A O 1
ATOM 970 N N . ARG A 1 134 ? -21.690 23.800 13.165 1.00 43.34 134 ARG A N 1
ATOM 971 C CA . ARG A 1 134 ? -20.314 23.638 12.725 1.00 43.34 134 ARG A CA 1
ATOM 972 C C . ARG A 1 134 ? -19.869 22.314 13.323 1.00 43.34 134 ARG A C 1
ATOM 974 O O . ARG A 1 134 ? -19.457 22.255 14.479 1.00 43.34 134 ARG A O 1
ATOM 981 N N . ALA A 1 135 ? -20.009 21.245 12.542 1.00 46.38 135 ALA A N 1
ATOM 982 C CA . ALA A 1 135 ? -19.188 20.070 12.690 1.00 46.38 135 ALA A CA 1
ATOM 983 C C . ALA A 1 135 ? -17.774 20.612 12.862 1.00 46.38 135 ALA A C 1
ATOM 985 O O . ALA A 1 135 ? -17.326 21.443 12.068 1.00 46.38 135 ALA A O 1
ATOM 986 N N . SER A 1 136 ? -17.164 20.263 13.988 1.00 51.72 136 SER A N 1
ATOM 987 C CA . SER A 1 136 ? -15.843 20.717 14.379 1.00 51.72 136 SER A CA 1
ATOM 988 C C . 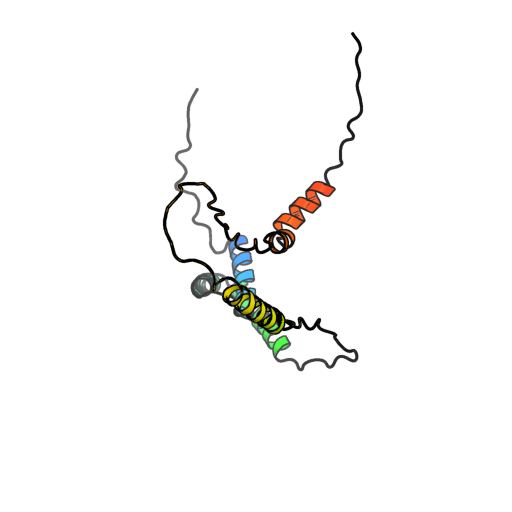SER A 1 136 ? -14.837 20.243 13.330 1.00 51.72 136 SER A C 1
ATOM 990 O O . SER A 1 136 ? -14.187 19.217 13.487 1.00 51.72 136 SER A O 1
ATOM 992 N N . SER A 1 137 ? -14.698 21.010 12.250 1.00 55.12 137 SER A N 1
ATOM 993 C CA . SER A 1 137 ? -13.607 20.920 11.282 1.00 55.12 137 SER A CA 1
ATOM 994 C C . SER A 1 137 ? -12.257 21.166 11.955 1.00 55.12 137 SER A C 1
ATOM 996 O O . SER A 1 137 ? -11.221 20.813 11.405 1.00 55.12 137 SER A O 1
ATOM 998 N N . SER A 1 138 ? -12.276 21.698 13.184 1.00 58.00 138 SER A N 1
ATOM 999 C CA . SER A 1 138 ? -11.115 21.811 14.056 1.00 58.00 138 SER A CA 1
ATOM 1000 C C . SER A 1 138 ? -10.499 20.445 14.367 1.00 58.00 138 SER A C 1
ATOM 1002 O O . SER A 1 138 ? -9.285 20.323 14.321 1.00 58.00 138 SER A O 1
ATOM 1004 N N . ALA A 1 139 ? -11.294 19.392 14.601 1.00 57.38 139 ALA A N 1
ATOM 1005 C CA . ALA A 1 139 ? -10.737 18.077 14.941 1.00 57.38 139 ALA A CA 1
ATOM 1006 C C . ALA A 1 139 ? -9.989 17.441 13.754 1.00 57.38 139 ALA A C 1
ATOM 1008 O O . ALA A 1 139 ? -8.863 16.983 13.908 1.00 57.38 139 ALA A O 1
ATOM 1009 N N . THR A 1 140 ? -10.569 17.496 12.552 1.00 62.75 140 THR A N 1
ATOM 1010 C CA . THR A 1 140 ? -9.937 16.953 11.338 1.00 62.75 140 THR A CA 1
ATOM 1011 C C . THR A 1 140 ? -8.739 17.794 10.889 1.00 62.75 140 THR A C 1
ATOM 1013 O O . THR A 1 140 ? -7.739 17.244 10.441 1.00 62.75 140 THR A O 1
ATOM 1016 N N . TYR A 1 141 ? -8.795 19.122 11.050 1.00 65.94 141 TYR A N 1
ATOM 1017 C CA . TYR A 1 141 ? -7.673 20.011 10.728 1.00 65.94 141 TYR A CA 1
ATOM 1018 C C . TYR A 1 141 ? -6.503 19.862 11.715 1.00 65.94 141 TYR A C 1
ATOM 1020 O O . TYR A 1 141 ? -5.350 19.942 11.300 1.00 65.94 141 TYR A O 1
ATOM 1028 N N . LEU A 1 142 ? -6.785 19.575 12.995 1.00 68.62 142 LEU A N 1
ATOM 1029 C CA . LEU A 1 142 ? -5.768 19.268 14.010 1.00 68.62 142 LEU A CA 1
ATOM 1030 C C . LEU A 1 142 ? -5.051 17.929 13.762 1.00 68.62 142 LEU A C 1
ATOM 1032 O O . LEU A 1 142 ? -3.945 17.755 14.263 1.00 68.62 142 LEU A O 1
ATOM 1036 N N . GLN A 1 143 ? -5.646 17.016 12.984 1.00 67.00 143 GLN A N 1
ATOM 1037 C CA . GLN A 1 143 ? -5.069 15.711 12.617 1.00 67.00 143 GLN A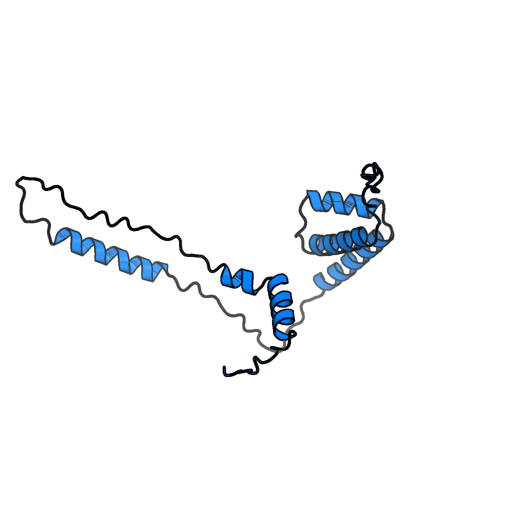 CA 1
ATOM 1038 C C . GLN A 1 143 ? -4.508 15.655 11.184 1.00 67.00 143 GLN A C 1
ATOM 1040 O O . GLN A 1 143 ? -4.194 14.576 10.691 1.00 67.00 143 GLN A O 1
ATOM 1045 N N . SER A 1 144 ? -4.365 16.797 10.500 1.00 78.25 144 SER A N 1
ATOM 1046 C CA . SER A 1 144 ? -3.732 16.837 9.177 1.00 78.25 144 SER A CA 1
ATOM 1047 C C . SER A 1 144 ? -2.192 16.816 9.279 1.00 78.25 144 SER A C 1
ATOM 1049 O O . SER A 1 144 ? -1.633 17.596 10.059 1.00 78.25 144 SER A O 1
ATOM 1051 N N . PRO A 1 145 ? -1.483 16.034 8.437 1.00 78.50 145 PRO A N 1
ATOM 1052 C CA . PRO A 1 145 ? -0.015 16.028 8.360 1.00 78.50 145 PRO A CA 1
ATOM 1053 C C . PRO A 1 145 ? 0.600 17.420 8.125 1.00 78.50 145 PRO A C 1
ATOM 1055 O O . PRO A 1 145 ? 1.698 17.731 8.598 1.00 78.50 145 PRO A O 1
ATOM 1058 N N . ASP A 1 146 ? -0.119 18.296 7.419 1.00 77.69 146 ASP A N 1
ATOM 1059 C CA . ASP A 1 146 ? 0.333 19.659 7.131 1.00 77.69 146 ASP A CA 1
ATOM 1060 C C . ASP A 1 146 ? 0.267 20.581 8.356 1.00 77.69 146 ASP A C 1
ATOM 1062 O O . ASP A 1 146 ? 1.053 21.531 8.460 1.00 77.69 146 ASP A O 1
ATOM 1066 N N . TYR A 1 147 ? -0.649 20.317 9.295 1.00 81.88 147 TYR A N 1
ATOM 1067 C CA . TYR A 1 147 ? -0.744 21.052 10.557 1.00 81.88 147 TYR A CA 1
ATOM 1068 C C . TYR A 1 147 ? 0.436 20.711 11.467 1.00 81.88 147 TYR A C 1
ATOM 1070 O O . TYR A 1 147 ? 1.105 21.621 11.964 1.00 81.88 147 TYR A O 1
ATOM 1078 N N . GLU A 1 148 ? 0.753 19.421 11.607 1.00 82.69 148 GLU A N 1
ATOM 1079 C CA . GLU A 1 148 ? 1.888 18.951 12.408 1.00 82.69 148 GLU A CA 1
ATOM 1080 C C . GLU A 1 148 ? 3.205 19.571 11.929 1.00 82.69 148 GLU A C 1
ATOM 1082 O O . GLU A 1 148 ? 3.968 20.126 12.725 1.00 82.69 148 GLU A O 1
ATOM 1087 N N . ARG A 1 149 ? 3.445 19.593 10.610 1.00 81.56 149 ARG A N 1
ATOM 1088 C CA . ARG A 1 149 ? 4.645 20.221 10.034 1.00 81.56 149 ARG A CA 1
ATOM 1089 C C . ARG A 1 149 ? 4.739 21.717 10.322 1.00 81.56 149 ARG A C 1
ATOM 1091 O O . ARG A 1 149 ? 5.825 22.232 10.597 1.00 81.56 149 ARG A O 1
ATOM 1098 N N . ARG A 1 150 ? 3.613 22.428 10.256 1.00 82.62 150 ARG A N 1
ATOM 1099 C CA . ARG A 1 150 ? 3.558 23.880 10.478 1.00 82.62 150 ARG A CA 1
ATOM 1100 C C . ARG A 1 150 ? 3.764 24.224 11.953 1.00 82.62 150 ARG A C 1
ATOM 1102 O O . ARG A 1 150 ? 4.499 25.163 12.261 1.00 82.62 150 ARG A O 1
ATOM 1109 N N . LEU A 1 151 ? 3.188 23.424 12.848 1.00 82.38 151 LEU A N 1
ATOM 1110 C CA . LEU A 1 151 ? 3.362 23.543 14.291 1.00 82.38 151 LEU A CA 1
ATOM 1111 C C . LEU A 1 151 ? 4.824 23.309 14.688 1.00 82.38 151 LEU A C 1
ATOM 1113 O O . LEU A 1 151 ? 5.417 24.160 15.350 1.00 82.38 151 LEU A O 1
ATOM 1117 N N . LEU A 1 152 ? 5.443 22.228 14.207 1.00 83.06 152 LEU A N 1
ATOM 1118 C CA . LEU A 1 152 ? 6.851 21.927 14.484 1.00 83.06 152 LEU A CA 1
ATOM 1119 C C . LEU A 1 152 ? 7.792 23.037 13.991 1.00 83.06 152 LEU A C 1
ATOM 1121 O O . LEU A 1 152 ? 8.714 23.423 14.709 1.00 83.06 152 LEU A O 1
ATOM 1125 N N . ASN A 1 153 ? 7.533 23.613 12.813 1.00 83.44 153 ASN A N 1
ATOM 1126 C CA . ASN A 1 153 ? 8.312 24.749 12.316 1.00 83.44 153 ASN A CA 1
ATOM 1127 C C . ASN A 1 153 ? 8.146 26.002 13.184 1.00 83.44 153 ASN A C 1
ATOM 1129 O O . ASN A 1 153 ? 9.136 26.676 13.458 1.00 83.44 153 ASN A O 1
ATOM 1133 N N . SER A 1 154 ? 6.928 26.288 13.652 1.00 80.56 154 SER A N 1
ATOM 1134 C CA . SER A 1 154 ? 6.660 27.452 14.507 1.00 80.56 154 SER A CA 1
ATOM 1135 C C . SER A 1 154 ? 7.378 27.372 15.858 1.00 80.56 154 SER A C 1
ATOM 1137 O O . SER A 1 154 ? 7.913 28.375 16.329 1.00 80.56 154 SER A O 1
ATOM 1139 N N . LEU A 1 155 ? 7.470 26.170 16.436 1.00 81.62 155 LEU A N 1
ATOM 1140 C CA . LEU A 1 155 ? 8.206 25.913 17.676 1.00 81.62 155 LEU A CA 1
ATOM 1141 C C . LEU A 1 155 ? 9.723 25.961 17.470 1.00 81.62 155 LEU A C 1
ATOM 1143 O O . LEU A 1 155 ? 10.469 26.272 18.396 1.00 81.62 155 LEU A O 1
ATOM 1147 N N . ARG A 1 156 ? 1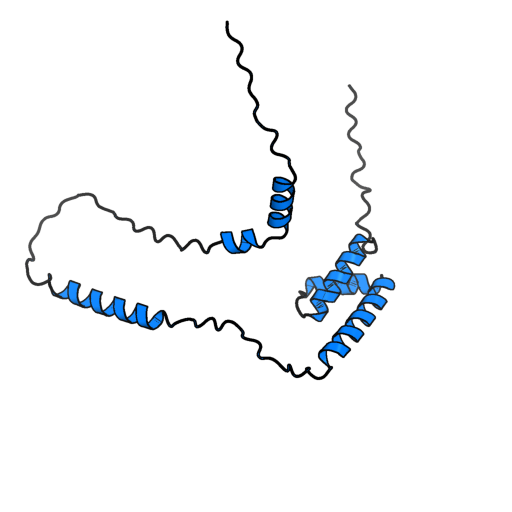0.187 25.657 16.252 1.00 77.75 156 ARG A N 1
ATOM 1148 C CA . ARG A 1 156 ? 11.606 25.693 15.895 1.00 77.75 156 ARG A CA 1
ATOM 1149 C C . ARG A 1 156 ? 12.113 27.104 15.631 1.00 77.75 156 ARG A C 1
ATOM 1151 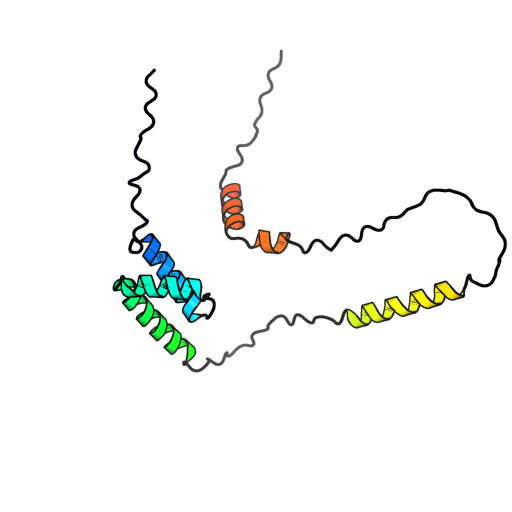O O . ARG A 1 156 ? 13.306 27.343 15.795 1.00 77.75 156 ARG A O 1
ATOM 1158 N N . THR A 1 157 ? 11.250 28.035 15.228 1.00 68.69 157 THR A N 1
ATOM 1159 C CA . THR A 1 157 ? 11.619 29.449 15.121 1.00 68.69 157 THR A CA 1
ATOM 1160 C C . THR A 1 157 ? 11.846 30.034 16.514 1.00 68.69 157 THR A C 1
ATOM 1162 O O . THR A 1 157 ? 10.882 30.198 17.263 1.00 68.69 157 THR A O 1
ATOM 1165 N N . PRO A 1 158 ? 13.089 30.387 16.892 1.00 59.06 158 PRO A N 1
ATOM 1166 C CA . PRO A 1 158 ? 13.321 31.045 18.164 1.00 59.06 158 PRO A CA 1
ATOM 1167 C C . PRO A 1 158 ? 12.623 32.404 18.141 1.00 59.06 158 PRO A C 1
ATOM 1169 O O . PRO A 1 158 ? 12.871 33.235 17.263 1.00 59.06 158 PRO A O 1
ATOM 1172 N N . HIS A 1 159 ? 11.747 32.633 19.118 1.00 58.56 159 HIS A N 1
ATOM 1173 C CA . HIS A 1 159 ? 11.152 33.936 19.367 1.00 58.56 159 HIS A CA 1
ATOM 1174 C C . HIS A 1 159 ? 12.289 34.913 19.694 1.00 58.56 159 HIS A C 1
ATOM 1176 O O . HIS A 1 159 ? 12.779 34.965 20.821 1.00 58.56 159 HIS A O 1
ATOM 1182 N N . ARG A 1 160 ? 12.748 35.681 18.699 1.00 53.59 160 ARG A N 1
ATOM 1183 C CA . ARG A 1 160 ? 13.741 36.739 18.904 1.00 53.59 160 ARG A CA 1
ATOM 1184 C C . ARG A 1 160 ? 13.082 37.789 19.792 1.00 53.59 160 ARG A C 1
ATOM 1186 O O . ARG A 1 160 ? 12.170 38.494 19.365 1.00 53.59 160 ARG A O 1
ATOM 1193 N N . GLY A 1 161 ? 13.462 37.781 21.067 1.00 48.56 161 GLY A N 1
ATOM 1194 C CA . GLY A 1 161 ? 12.934 38.670 22.089 1.00 48.56 161 GLY A CA 1
ATOM 1195 C C . GLY A 1 161 ? 12.983 40.120 21.622 1.00 48.56 161 GLY A C 1
ATOM 1196 O O . GLY A 1 161 ? 14.004 40.601 21.134 1.00 48.56 161 GLY A O 1
ATOM 1197 N N . ARG A 1 162 ? 11.849 40.804 21.763 1.00 51.72 162 ARG A N 1
ATOM 1198 C CA . ARG A 1 162 ? 11.714 42.238 21.534 1.00 51.72 162 ARG A CA 1
ATOM 1199 C C . ARG A 1 162 ? 12.385 42.989 22.689 1.00 51.72 162 ARG A C 1
ATOM 1201 O O . ARG A 1 162 ? 11.716 43.384 23.634 1.00 51.72 162 ARG A O 1
ATOM 1208 N N . THR A 1 163 ? 13.700 43.168 22.617 1.00 49.56 163 THR A N 1
ATOM 1209 C CA . THR A 1 163 ? 14.443 44.197 23.366 1.00 49.56 163 THR A CA 1
ATOM 1210 C C . THR A 1 163 ? 14.487 45.431 22.455 1.00 49.56 163 THR A C 1
ATOM 1212 O O . THR A 1 163 ? 15.024 45.351 21.357 1.00 49.56 163 THR A O 1
ATOM 1215 N N . GLY A 1 164 ? 13.766 46.520 22.717 1.00 49.34 164 GLY A N 1
ATOM 1216 C CA . GLY A 1 164 ? 14.039 47.450 23.810 1.00 49.34 164 GLY A CA 1
ATOM 1217 C C . GLY A 1 164 ? 15.028 48.508 23.307 1.00 49.34 164 GLY A C 1
ATOM 1218 O O . GLY A 1 164 ? 16.217 48.229 23.232 1.00 49.34 164 GLY A O 1
ATOM 1219 N N . GLY A 1 165 ? 14.534 49.689 22.926 1.00 38.00 165 GLY A N 1
ATOM 1220 C CA . GLY A 1 165 ? 15.353 50.791 22.416 1.00 38.00 165 GLY A CA 1
ATOM 1221 C C . GLY A 1 165 ? 14.571 52.099 22.391 1.00 38.00 165 GLY A C 1
ATOM 1222 O O . GLY A 1 165 ? 14.046 52.494 21.355 1.00 38.00 165 GLY A O 1
ATOM 1223 N N . ALA A 1 166 ? 14.455 52.725 23.561 1.00 47.38 166 ALA A N 1
ATOM 1224 C CA . ALA A 1 166 ? 14.095 54.128 23.690 1.00 47.38 166 ALA A CA 1
ATOM 1225 C C . ALA A 1 166 ? 15.247 54.995 23.159 1.00 47.38 166 ALA A C 1
ATOM 1227 O O . ALA A 1 166 ? 16.406 54.734 23.479 1.00 47.38 166 ALA A O 1
ATOM 1228 N N . VAL A 1 167 ? 14.924 56.044 22.406 1.00 46.91 167 VAL A N 1
ATOM 1229 C CA . VAL A 1 167 ? 15.810 57.197 22.211 1.00 46.91 167 VAL A CA 1
ATOM 1230 C C . VAL A 1 167 ? 14.965 58.448 22.390 1.00 46.91 167 VAL A C 1
ATOM 1232 O O . VAL A 1 167 ? 13.988 58.665 21.673 1.00 46.91 167 VAL A O 1
ATOM 1235 N N . ALA A 1 168 ? 15.313 59.183 23.443 1.00 43.12 168 ALA A N 1
ATOM 1236 C CA . ALA A 1 168 ? 14.787 60.487 23.796 1.00 43.12 168 ALA A CA 1
ATOM 1237 C C . ALA A 1 168 ? 15.231 61.536 22.766 1.00 43.12 168 ALA A C 1
ATOM 1239 O O . ALA A 1 168 ? 16.321 61.425 22.202 1.00 43.12 168 ALA A O 1
ATOM 1240 N N . GLN A 1 169 ? 14.358 62.518 22.539 1.00 50.97 169 GLN A N 1
ATOM 1241 C CA . GLN A 1 169 ? 14.685 63.785 21.883 1.00 50.97 169 GLN A CA 1
ATOM 1242 C C . GLN A 1 169 ? 15.295 64.749 22.898 1.00 50.97 169 GLN A C 1
ATOM 1244 O O . GLN A 1 169 ? 14.883 64.669 24.080 1.00 50.97 169 GLN A O 1
#

pLDDT: mean 71.58, std 21.44, range [37.53, 98.62]

Foldseek 3Di:
DDDDDPPPPPPPPPPPCQPPVNLVLLLVLLVCVLVVNDDPVSVVSSVVSCVVDVVSVVVSVVVCVVSVVVVPDDDDDDPDDDDDPPPPPVPCVVVVVVVVVVVVVVVVVPPPDDDDDDDDDDDDPPPPPPDPPPPPVVVVCCPDPVNVVVVVVVVVPPPPDDDDDDDDD

Sequence (169 aa):
MSNYLPEDSSELPMIDSFSPRGCDRARAQVSALLDGELSELEEADLRQHLDGCPACRTYHAGAESISGSLRAAPLEELDFPIAVPNRHYVATRWIQAASAAAMVLVAIGLGSSQGILAGHDGLGSASSSSSPGRASSSATYLQSPDYERRLLNSLRTPHRGRTGGAVAQ

Radius of gyration: 33.12 Å; chains: 1; bounding box: 79×82×56 Å

Secondary structure (DSSP, 8-state):
---------S------TTSHHHHHHHHHHHHHHHTT---HHHHHHHHHHHHH-HHHHHHHHHHHHHHHHHHHSPPPPPSS-----------HHHHHHHHHHHHHHHHHTTTTS-----------------------HHHHHHT-HHHHHHHHHHHHS------------